Protein AF-F3GE09-F1 (afdb_monomer_lite)

pLDDT: mean 71.11, std 13.09, range [40.38, 88.94]

Sequence (92 aa):
RIAAGELPAVDGVIPVVVTFHDLNRYTARHAREYLQILVDSAGQTGVRLADKPFYDDSAQLQRAALARRVKAAGEPVSLPGAWSWIWDHNAH

Radius of gyration: 15.1 Å; chains: 1; bounding box: 36×32×36 Å

Foldseek 3Di:
DVVVVPADDDPNHRQDDDDDPDPDPVVVVCVVVVVVVVVVVCVVVVNDADPDNDDPDPVSVVVNVVSPDDPDPPDDPPDPDPVVVVVVVVPD

Structure (mmCIF, N/CA/C/O backbone):
data_AF-F3GE09-F1
#
_entry.id   AF-F3GE09-F1
#
loop_
_atom_site.group_PDB
_atom_site.id
_atom_site.type_symbol
_atom_site.label_atom_id
_atom_site.label_alt_id
_atom_site.label_comp_id
_atom_site.label_asym_id
_atom_site.label_entity_id
_atom_site.label_seq_id
_atom_site.pdbx_PDB_ins_code
_atom_site.Cartn_x
_atom_site.Cartn_y
_atom_site.Cartn_z
_atom_site.occupancy
_atom_site.B_iso_or_equiv
_atom_site.auth_seq_id
_atom_site.auth_comp_id
_atom_site.auth_asym_id
_atom_site.auth_atom_id
_atom_site.pdbx_PDB_model_num
ATOM 1 N N . ARG A 1 1 ? -12.564 2.562 -9.163 1.00 57.12 1 ARG A N 1
ATOM 2 C CA . ARG A 1 1 ? -11.482 1.572 -8.941 1.00 57.12 1 ARG A CA 1
ATOM 3 C C . ARG A 1 1 ? -11.709 0.689 -7.713 1.00 57.12 1 ARG A C 1
ATOM 5 O O . ARG A 1 1 ? -12.323 -0.345 -7.905 1.00 57.12 1 ARG A O 1
ATO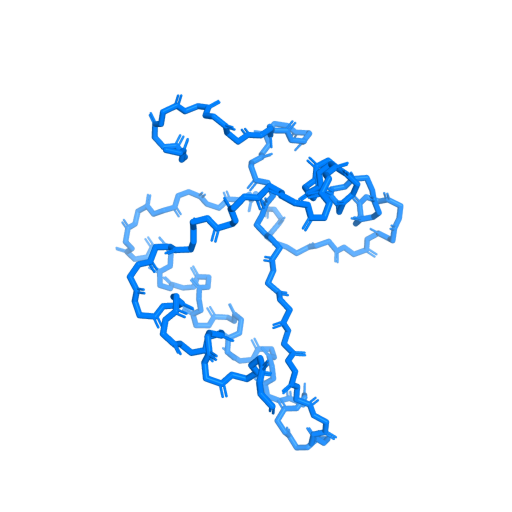M 12 N N . ILE A 1 2 ? -11.328 1.052 -6.473 1.00 55.47 2 ILE A N 1
ATOM 13 C CA . ILE A 1 2 ? -11.568 0.173 -5.292 1.00 55.47 2 ILE A CA 1
ATOM 14 C C . ILE A 1 2 ? -13.068 -0.017 -5.024 1.00 55.47 2 ILE A C 1
ATOM 16 O O . ILE A 1 2 ? -13.556 -1.138 -5.056 1.00 55.47 2 ILE A O 1
ATOM 20 N N . ALA A 1 3 ? -13.815 1.079 -4.858 1.00 56.84 3 ALA A N 1
ATOM 21 C CA . ALA A 1 3 ? -15.265 1.034 -4.630 1.00 56.84 3 ALA A CA 1
ATOM 22 C C . ALA A 1 3 ? -16.069 0.479 -5.825 1.00 56.84 3 ALA A C 1
ATOM 24 O O . ALA A 1 3 ? -17.226 0.115 -5.670 1.00 56.84 3 ALA A O 1
ATOM 25 N N . ALA A 1 4 ? -15.446 0.403 -7.005 1.00 64.94 4 ALA A N 1
ATOM 26 C CA . ALA A 1 4 ? -16.038 -0.163 -8.215 1.00 64.94 4 ALA A CA 1
ATOM 27 C C . ALA A 1 4 ? -15.692 -1.656 -8.409 1.00 64.94 4 ALA A C 1
ATOM 29 O O . ALA A 1 4 ? -16.107 -2.247 -9.396 1.00 64.94 4 ALA A O 1
ATOM 30 N N . GLY A 1 5 ? -14.906 -2.264 -7.505 1.00 61.09 5 GLY A N 1
ATOM 31 C CA . GLY A 1 5 ? -14.497 -3.673 -7.605 1.00 61.09 5 GLY A CA 1
ATOM 32 C C . GLY A 1 5 ? -13.500 -3.980 -8.731 1.00 61.09 5 GLY A C 1
ATOM 33 O O . GLY A 1 5 ? -13.261 -5.136 -9.050 1.00 61.09 5 GLY A O 1
ATOM 34 N N . GLU A 1 6 ? -12.896 -2.958 -9.337 1.00 69.06 6 GLU A N 1
ATOM 35 C CA . GLU A 1 6 ? -12.061 -3.083 -10.543 1.00 69.06 6 GLU A CA 1
ATOM 36 C C . GLU A 1 6 ? -10.609 -3.495 -10.245 1.00 69.06 6 GLU A C 1
ATOM 38 O O . GLU A 1 6 ? -9.794 -3.607 -11.161 1.00 69.06 6 GLU A O 1
ATOM 43 N N . LEU A 1 7 ? -10.242 -3.647 -8.967 1.00 71.62 7 LEU A N 1
ATOM 44 C CA . LEU A 1 7 ? -8.898 -4.057 -8.561 1.00 71.62 7 LEU A CA 1
ATOM 45 C C . LEU A 1 7 ? -8.915 -5.520 -8.109 1.00 71.62 7 LEU A C 1
ATOM 47 O O . LEU A 1 7 ? -9.774 -5.883 -7.305 1.00 71.62 7 LEU A O 1
ATOM 51 N N . PRO A 1 8 ? -7.971 -6.352 -8.586 1.00 71.88 8 PRO A N 1
ATOM 52 C CA . PRO A 1 8 ? -7.949 -7.766 -8.246 1.00 71.88 8 PRO A CA 1
ATOM 53 C C . PRO A 1 8 ? -7.694 -7.946 -6.749 1.00 71.88 8 PRO A C 1
ATOM 55 O O . PRO A 1 8 ? -6.751 -7.371 -6.201 1.00 71.88 8 PRO A O 1
ATOM 58 N N . ALA A 1 9 ? -8.529 -8.762 -6.106 1.00 79.25 9 ALA A N 1
ATOM 59 C CA . ALA A 1 9 ? -8.268 -9.254 -4.764 1.00 79.25 9 ALA A CA 1
ATOM 60 C C . ALA A 1 9 ? -7.307 -10.450 -4.829 1.00 79.25 9 ALA A C 1
ATOM 62 O O . ALA A 1 9 ? -7.423 -11.307 -5.705 1.00 79.25 9 ALA A O 1
ATOM 63 N N . VAL A 1 10 ? -6.369 -10.510 -3.891 1.00 74.75 10 VAL A N 1
ATOM 64 C CA . VAL A 1 10 ? -5.457 -11.635 -3.671 1.00 74.75 10 VAL A CA 1
ATOM 65 C C . VAL A 1 10 ? -5.685 -12.092 -2.241 1.00 74.75 10 VAL A C 1
ATOM 67 O O . VAL A 1 10 ? -5.644 -11.267 -1.334 1.00 74.75 10 VAL A O 1
ATOM 70 N N . ASP A 1 11 ? -5.987 -13.374 -2.044 1.00 78.38 11 ASP A N 1
ATOM 71 C CA . ASP A 1 11 ? -6.257 -13.954 -0.721 1.00 78.38 11 ASP A CA 1
ATOM 72 C C . ASP A 1 11 ? -7.331 -13.175 0.082 1.00 78.38 11 ASP A C 1
ATOM 74 O O . ASP A 1 11 ? -7.242 -13.008 1.294 1.00 78.38 11 ASP A O 1
ATOM 78 N N . GLY A 1 12 ? -8.361 -12.664 -0.609 1.00 78.56 12 GLY A N 1
ATOM 79 C CA . GLY A 1 12 ? -9.492 -11.949 0.002 1.00 78.56 12 GLY A CA 1
ATOM 80 C C . GLY A 1 12 ? -9.262 -10.460 0.290 1.00 78.56 12 GLY A C 1
ATOM 81 O O . GLY A 1 12 ? -10.187 -9.786 0.740 1.00 78.56 12 GLY A O 1
ATOM 82 N N . VAL A 1 13 ? -8.077 -9.917 -0.009 1.00 78.75 13 VAL A N 1
ATOM 83 C CA . VAL A 1 13 ? -7.736 -8.502 0.216 1.00 78.75 13 VAL A CA 1
ATOM 84 C C . VAL A 1 13 ? -7.300 -7.821 -1.077 1.00 78.75 13 VAL A C 1
ATOM 86 O O . VAL A 1 13 ? -6.783 -8.466 -1.983 1.00 78.75 13 VAL A O 1
ATOM 89 N N . ILE A 1 14 ? -7.500 -6.506 -1.194 1.00 81.88 14 ILE A N 1
ATOM 90 C CA . ILE A 1 14 ? -7.008 -5.731 -2.343 1.00 81.88 14 ILE A CA 1
ATOM 91 C C . ILE A 1 14 ? -5.582 -5.262 -2.017 1.00 81.88 14 ILE A C 1
ATO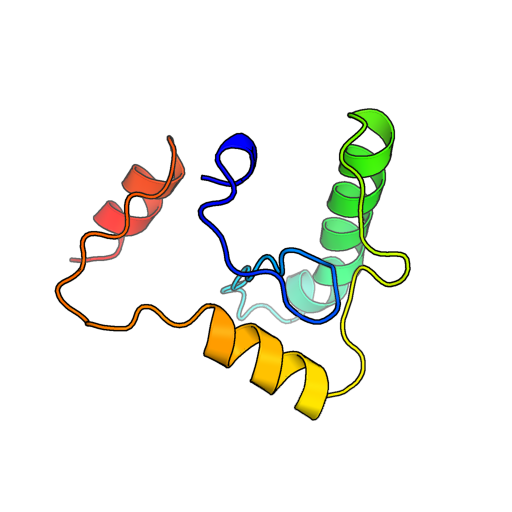M 93 O O . ILE A 1 14 ? -5.427 -4.325 -1.230 1.00 81.88 14 ILE A O 1
ATOM 97 N N . PRO A 1 15 ? -4.526 -5.856 -2.605 1.00 73.06 15 PRO A N 1
ATOM 98 C CA . PRO A 1 15 ? -3.154 -5.482 -2.278 1.00 73.06 15 PRO A CA 1
ATOM 99 C C . PRO A 1 15 ? -2.859 -4.081 -2.807 1.00 73.06 15 PRO A C 1
ATOM 101 O O . PRO A 1 15 ? -3.141 -3.810 -3.970 1.00 73.06 15 PRO A O 1
ATOM 104 N N . VAL A 1 16 ? -2.286 -3.184 -2.007 1.00 74.06 16 VAL A N 1
ATOM 105 C CA . VAL A 1 16 ? -1.798 -1.875 -2.474 1.00 74.06 16 VAL A CA 1
ATOM 106 C C . VAL A 1 16 ? -0.278 -1.937 -2.545 1.00 74.06 16 VAL A C 1
ATOM 108 O O . VAL A 1 16 ? 0.375 -2.245 -1.554 1.00 74.06 16 VAL A O 1
ATOM 111 N N . VAL A 1 17 ? 0.283 -1.666 -3.724 1.00 69.50 17 VAL A N 1
ATOM 112 C CA . VAL A 1 17 ? 1.736 -1.618 -3.922 1.00 69.50 17 VAL A CA 1
ATO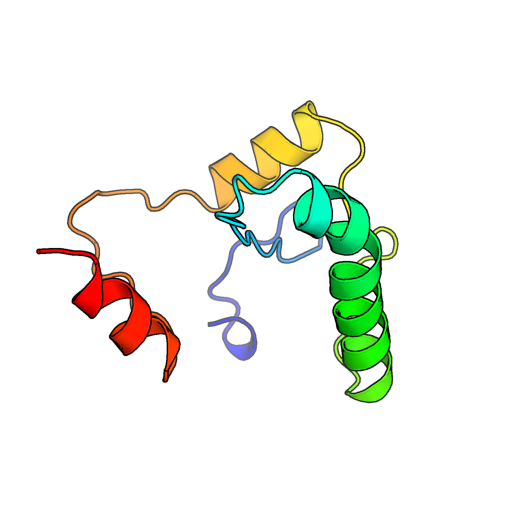M 113 C C . VAL A 1 17 ? 2.162 -0.159 -3.905 1.00 69.50 17 VAL A C 1
ATOM 115 O O . VAL A 1 17 ? 1.690 0.631 -4.720 1.00 69.50 17 VAL A O 1
ATOM 118 N N . VAL A 1 18 ? 3.047 0.184 -2.973 1.00 68.31 18 VAL A N 1
ATOM 119 C CA . VAL A 1 18 ? 3.680 1.501 -2.880 1.00 68.31 18 VAL A CA 1
ATOM 120 C C . VAL A 1 1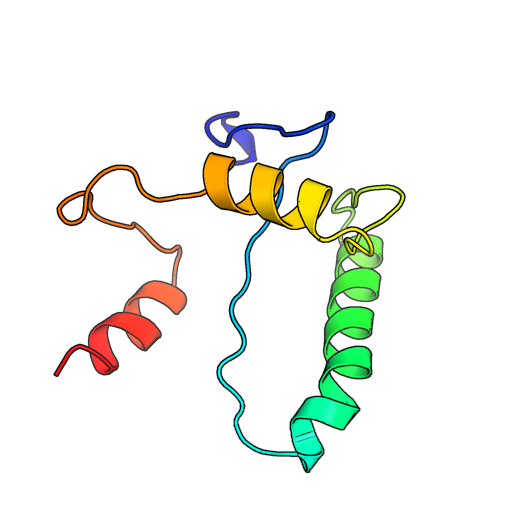8 ? 5.182 1.289 -2.988 1.00 68.31 18 VAL A C 1
ATOM 122 O O . VAL A 1 18 ? 5.749 0.477 -2.258 1.00 68.31 18 VAL A O 1
ATOM 125 N N . THR A 1 19 ? 5.827 1.996 -3.909 1.00 64.25 19 THR A N 1
ATOM 126 C CA . THR A 1 19 ? 7.284 1.974 -4.052 1.00 64.25 19 THR A CA 1
ATOM 127 C C . THR A 1 19 ? 7.855 3.215 -3.384 1.00 64.25 19 THR A C 1
ATOM 129 O O . THR A 1 19 ? 7.506 4.334 -3.750 1.00 64.25 19 THR A O 1
ATOM 132 N N . PHE A 1 20 ? 8.729 3.014 -2.399 1.00 65.38 20 PHE A N 1
ATOM 133 C CA . PHE A 1 20 ? 9.468 4.098 -1.760 1.00 65.38 20 PHE A CA 1
ATOM 134 C C . PHE A 1 20 ? 10.838 4.209 -2.417 1.00 65.38 20 PHE A C 1
ATOM 136 O O . PHE A 1 20 ? 11.651 3.288 -2.342 1.00 65.38 20 PHE A O 1
ATOM 143 N N . HIS A 1 21 ? 11.088 5.339 -3.064 1.00 61.66 21 HIS A N 1
ATOM 144 C CA . HIS A 1 21 ? 12.399 5.670 -3.600 1.00 61.66 21 HIS A CA 1
ATOM 145 C C . HIS A 1 21 ? 13.130 6.543 -2.581 1.00 61.66 21 HIS A C 1
ATOM 147 O O . HIS A 1 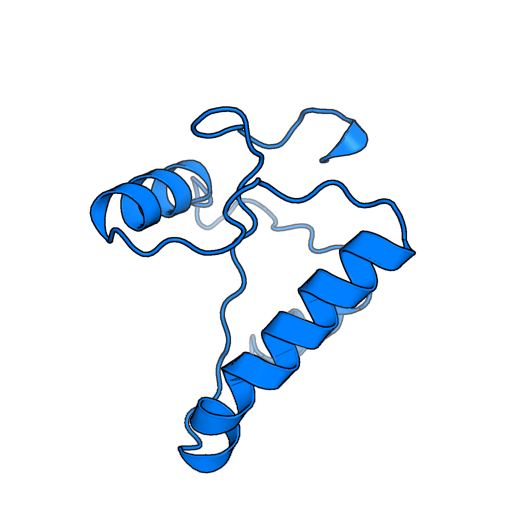21 ? 13.167 7.760 -2.719 1.00 61.66 21 HIS A O 1
ATOM 153 N N . ASP A 1 22 ? 13.678 5.925 -1.534 1.00 65.38 22 ASP A N 1
ATOM 154 C CA . ASP A 1 22 ? 14.583 6.618 -0.618 1.00 65.38 22 ASP A CA 1
ATOM 155 C C . ASP A 1 22 ? 15.892 5.839 -0.473 1.00 65.38 22 ASP A C 1
ATOM 157 O O . ASP A 1 22 ? 15.935 4.731 0.064 1.00 65.38 22 ASP A O 1
ATOM 161 N N . LEU A 1 23 ? 16.967 6.419 -1.007 1.00 60.31 23 LEU A N 1
ATOM 162 C CA . LEU A 1 23 ? 18.320 5.865 -0.952 1.00 60.31 23 LEU A CA 1
ATOM 163 C C . LEU A 1 23 ? 19.061 6.275 0.332 1.00 60.31 23 LEU A C 1
ATOM 165 O O . LEU A 1 23 ? 20.177 5.815 0.583 1.00 60.31 23 LEU A O 1
ATOM 169 N N . ASN A 1 24 ? 18.466 7.137 1.160 1.00 67.44 24 ASN A N 1
ATOM 170 C CA . ASN A 1 24 ? 19.060 7.604 2.397 1.00 67.44 24 ASN A CA 1
ATOM 171 C C . ASN A 1 24 ? 18.827 6.595 3.532 1.00 67.44 24 ASN A C 1
ATOM 173 O O . ASN A 1 24 ? 17.708 6.341 3.981 1.00 67.44 24 ASN A O 1
ATOM 177 N N . ARG A 1 25 ? 19.930 6.063 4.071 1.00 69.31 25 ARG A N 1
ATOM 178 C CA . ARG A 1 25 ? 19.930 5.132 5.212 1.00 69.31 25 ARG A CA 1
ATOM 179 C C . ARG A 1 25 ? 19.207 5.691 6.444 1.00 69.31 25 ARG A C 1
ATOM 181 O O . ARG A 1 25 ? 18.668 4.906 7.223 1.00 69.31 25 ARG A O 1
ATOM 188 N N . TYR A 1 26 ? 19.229 7.009 6.651 1.00 70.62 26 TYR A N 1
ATOM 189 C CA . TYR A 1 26 ? 18.522 7.646 7.760 1.00 70.62 26 TYR A CA 1
ATOM 190 C C . TYR A 1 26 ? 17.012 7.450 7.609 1.00 70.62 26 TYR A C 1
ATOM 192 O O . TYR A 1 26 ? 16.392 6.823 8.464 1.00 70.62 26 TYR A O 1
ATOM 200 N N . THR A 1 27 ? 16.431 7.865 6.484 1.00 63.03 27 THR A N 1
ATOM 201 C CA . THR A 1 27 ? 14.987 7.747 6.257 1.00 63.03 27 THR A CA 1
ATOM 202 C C . THR A 1 27 ? 14.521 6.301 6.141 1.00 63.03 27 THR A C 1
ATOM 204 O O . THR A 1 27 ? 13.453 5.969 6.645 1.00 63.03 27 THR A O 1
ATOM 207 N N . ALA A 1 28 ? 15.333 5.406 5.567 1.00 73.56 28 ALA A N 1
ATOM 208 C CA . ALA A 1 28 ? 15.019 3.977 5.528 1.00 73.56 28 ALA A CA 1
ATOM 209 C C . ALA A 1 28 ? 14.801 3.391 6.938 1.00 73.56 28 ALA A C 1
ATOM 211 O O . ALA A 1 28 ? 13.953 2.520 7.126 1.00 73.56 28 ALA A O 1
ATOM 212 N N . ARG A 1 29 ? 15.518 3.902 7.951 1.00 75.31 29 ARG A N 1
ATOM 213 C CA . ARG A 1 29 ? 15.317 3.510 9.354 1.00 75.31 29 ARG A CA 1
ATOM 214 C C . ARG A 1 29 ? 13.998 4.047 9.928 1.00 75.31 29 ARG A C 1
ATOM 216 O O . ARG A 1 29 ? 13.391 3.369 10.751 1.00 75.31 29 ARG A O 1
ATOM 223 N N . HIS A 1 30 ? 13.534 5.199 9.448 1.00 81.50 30 HIS A N 1
ATOM 224 C CA . HIS A 1 30 ? 12.258 5.815 9.831 1.00 81.50 30 HIS A CA 1
ATOM 225 C C . HIS A 1 30 ? 11.061 5.339 8.992 1.00 81.50 30 HIS A C 1
ATOM 227 O O . HIS A 1 30 ? 9.920 5.636 9.334 1.00 81.50 30 HIS A O 1
ATOM 233 N N . ALA A 1 31 ? 11.272 4.554 7.928 1.00 80.88 31 ALA A N 1
ATOM 234 C CA . ALA A 1 31 ? 10.192 4.036 7.081 1.00 80.88 31 ALA A CA 1
ATOM 235 C C . ALA A 1 31 ? 9.121 3.284 7.890 1.00 80.88 31 ALA A C 1
ATOM 237 O O . ALA A 1 31 ? 7.934 3.366 7.587 1.00 80.88 31 ALA A O 1
ATOM 238 N N . ARG A 1 32 ? 9.528 2.605 8.969 1.00 82.62 32 ARG A N 1
ATOM 239 C CA . ARG A 1 32 ? 8.603 1.942 9.893 1.00 82.62 32 ARG A CA 1
ATOM 240 C C . ARG A 1 32 ? 7.624 2.920 10.548 1.00 82.62 32 ARG A C 1
ATOM 242 O O . ARG A 1 32 ? 6.444 2.608 10.638 1.00 82.62 32 ARG A O 1
ATOM 249 N N . GLU A 1 33 ? 8.103 4.075 10.998 1.00 82.44 33 GLU A N 1
ATOM 250 C CA . GLU A 1 33 ? 7.278 5.095 11.658 1.00 82.44 33 GLU A CA 1
ATOM 251 C C . GLU A 1 33 ? 6.269 5.685 10.669 1.00 82.44 33 GLU A C 1
ATOM 253 O O . GLU A 1 33 ? 5.083 5.770 10.972 1.00 82.44 33 GLU A O 1
ATOM 258 N N . TYR A 1 34 ? 6.711 5.982 9.443 1.00 81.56 34 TYR A N 1
ATOM 259 C CA . TYR A 1 34 ? 5.824 6.434 8.369 1.00 81.56 34 TYR A CA 1
ATOM 260 C C . TYR A 1 34 ? 4.730 5.415 8.040 1.00 81.56 34 TYR A C 1
ATOM 262 O O . TYR A 1 34 ? 3.558 5.773 7.941 1.00 81.56 34 TYR A O 1
ATOM 270 N N . LEU A 1 35 ? 5.092 4.140 7.889 1.00 85.62 35 LEU A N 1
ATOM 271 C CA . LEU A 1 35 ? 4.123 3.079 7.619 1.00 85.62 35 LEU A CA 1
ATOM 272 C C . LEU A 1 35 ? 3.131 2.902 8.776 1.00 85.62 35 LEU A C 1
ATOM 274 O O . LEU A 1 35 ? 1.950 2.668 8.525 1.00 85.62 35 LEU A O 1
ATOM 278 N N . GLN A 1 36 ? 3.579 3.066 10.024 1.00 86.88 36 GLN A N 1
ATOM 279 C CA . GLN A 1 36 ? 2.700 3.022 11.191 1.00 86.88 36 GLN A CA 1
ATOM 280 C C . GLN A 1 36 ? 1.680 4.165 11.173 1.00 86.88 36 GLN A C 1
ATOM 282 O O . GLN A 1 36 ? 0.494 3.913 11.359 1.00 86.88 36 GLN A O 1
ATOM 287 N N . ILE A 1 37 ? 2.102 5.391 10.845 1.00 85.19 37 ILE A N 1
ATOM 288 C CA . ILE A 1 37 ? 1.191 6.541 10.706 1.00 85.19 37 ILE A CA 1
ATOM 289 C C . ILE A 1 37 ? 0.094 6.252 9.673 1.00 85.19 37 ILE A C 1
ATOM 291 O O . ILE A 1 37 ? -1.066 6.605 9.892 1.00 85.19 37 ILE A O 1
ATOM 295 N N . LEU A 1 38 ? 0.428 5.596 8.557 1.00 84.56 38 LEU A N 1
ATOM 296 C CA . LEU A 1 38 ? -0.558 5.226 7.537 1.00 84.56 38 LEU A CA 1
ATOM 297 C C . LEU A 1 38 ? -1.563 4.188 8.053 1.00 84.56 38 LEU A C 1
ATOM 299 O O . LEU A 1 38 ? -2.758 4.316 7.786 1.00 84.56 38 LEU A O 1
ATOM 303 N N . VAL A 1 39 ? -1.097 3.189 8.807 1.00 88.94 39 VAL A N 1
ATOM 304 C CA . VAL A 1 39 ? -1.959 2.178 9.441 1.00 88.94 39 VAL A CA 1
ATOM 305 C C . VAL A 1 39 ? -2.898 2.824 10.460 1.00 88.94 39 VAL A C 1
ATOM 307 O O . VAL A 1 39 ? -4.105 2.584 10.428 1.00 88.94 39 VAL A O 1
ATOM 310 N N . ASP A 1 40 ? -2.366 3.700 11.309 1.00 87.06 40 ASP A N 1
ATOM 311 C CA . ASP A 1 40 ? -3.141 4.399 12.334 1.00 87.06 40 ASP A CA 1
ATOM 312 C C . ASP A 1 40 ? -4.187 5.325 11.695 1.00 87.06 40 ASP A C 1
ATOM 314 O O . ASP A 1 40 ? -5.353 5.336 12.096 1.00 87.06 40 ASP A O 1
ATOM 318 N N . SER A 1 41 ? -3.800 6.049 10.640 1.00 84.44 41 SER A N 1
ATOM 319 C CA . SER A 1 41 ? -4.700 6.922 9.877 1.00 84.44 41 SER A CA 1
ATOM 320 C C . SER A 1 41 ? -5.815 6.134 9.186 1.00 84.44 41 SER A C 1
ATOM 322 O O . SER A 1 41 ? -6.962 6.584 9.153 1.00 84.44 41 SER A O 1
ATOM 324 N N . ALA A 1 42 ? -5.521 4.942 8.657 1.00 85.75 42 ALA A N 1
ATOM 325 C CA . ALA A 1 42 ? -6.534 4.059 8.081 1.00 85.75 42 ALA A CA 1
ATOM 326 C C . ALA A 1 42 ? -7.564 3.622 9.137 1.00 85.75 42 ALA A C 1
ATOM 328 O O . ALA A 1 42 ? -8.768 3.693 8.883 1.00 85.75 42 ALA A O 1
ATOM 329 N N . GLY A 1 43 ? -7.105 3.273 10.344 1.00 83.94 43 GLY A N 1
ATOM 330 C CA . GLY A 1 43 ? -7.979 2.964 11.477 1.00 83.94 43 GLY A CA 1
ATOM 331 C C . GLY A 1 43 ? -8.892 4.132 11.861 1.00 83.94 43 GLY A C 1
ATOM 332 O O . GLY A 1 43 ? -10.096 3.946 12.030 1.00 83.94 43 GLY A O 1
ATOM 333 N N . GLN A 1 44 ? -8.348 5.351 11.921 1.00 86.81 44 GLN A N 1
ATOM 334 C CA . GLN A 1 44 ? -9.112 6.564 12.251 1.00 86.81 44 GLN A CA 1
ATOM 335 C C . GLN A 1 44 ? -10.136 6.953 11.175 1.00 86.81 44 GLN A C 1
ATOM 337 O O . GLN A 1 44 ? -11.171 7.536 11.486 1.00 86.81 44 GLN A O 1
ATOM 342 N N . THR A 1 45 ? -9.861 6.632 9.911 1.00 84.88 45 THR A N 1
ATOM 343 C CA . THR A 1 45 ? -10.716 6.990 8.765 1.00 84.88 45 THR A CA 1
ATOM 344 C C . THR A 1 45 ? -11.691 5.881 8.359 1.00 84.88 45 THR A C 1
ATOM 346 O O . THR A 1 45 ? -12.457 6.050 7.411 1.00 84.88 45 THR A O 1
ATOM 349 N N . GLY A 1 46 ? -11.696 4.749 9.072 1.00 80.31 46 GLY A N 1
ATOM 350 C CA . GLY A 1 46 ? -12.580 3.613 8.796 1.00 80.31 46 GLY A CA 1
ATOM 351 C C . GLY A 1 46 ? -12.175 2.783 7.573 1.00 80.31 46 GLY A C 1
ATOM 352 O O . GLY A 1 46 ? -12.955 1.946 7.109 1.00 80.31 46 GLY A O 1
ATOM 353 N N . VAL A 1 47 ? -10.963 2.981 7.048 1.00 82.31 47 VAL A N 1
ATOM 354 C CA . VAL A 1 47 ? -10.406 2.146 5.982 1.00 82.31 47 VAL A CA 1
ATOM 355 C C . VAL A 1 47 ? -10.041 0.791 6.582 1.00 82.31 47 VAL A C 1
ATOM 357 O O . VAL A 1 47 ? -9.135 0.680 7.406 1.00 82.31 47 VAL A O 1
ATOM 360 N N . ARG A 1 48 ? -10.749 -0.264 6.164 1.00 83.81 48 ARG A N 1
ATOM 361 C CA . ARG A 1 48 ? -10.450 -1.629 6.609 1.00 83.81 48 ARG A CA 1
ATOM 362 C C . ARG A 1 48 ? -9.122 -2.092 6.021 1.00 83.81 48 ARG A C 1
ATOM 364 O O . ARG A 1 48 ? -8.977 -2.184 4.803 1.00 83.81 48 ARG A O 1
ATOM 371 N N . LEU A 1 49 ? -8.180 -2.402 6.903 1.00 85.88 49 LEU A N 1
ATOM 372 C CA . LEU A 1 49 ? -6.927 -3.054 6.554 1.00 85.88 49 LEU A CA 1
ATOM 373 C C . LEU A 1 49 ? -7.082 -4.574 6.628 1.00 85.88 49 LEU A C 1
ATOM 375 O O . LEU A 1 49 ? -8.001 -5.088 7.262 1.00 85.88 49 LEU A O 1
ATOM 379 N N . ALA A 1 50 ? -6.162 -5.282 5.980 1.00 85.06 50 ALA A N 1
ATOM 380 C CA . ALA A 1 50 ? -5.978 -6.704 6.229 1.00 85.06 50 ALA A CA 1
ATOM 381 C C . ALA A 1 50 ? -5.532 -6.928 7.684 1.00 85.06 50 ALA A C 1
ATOM 383 O O . ALA A 1 50 ? -4.798 -6.099 8.224 1.00 85.06 50 ALA A O 1
ATOM 384 N N . ASP A 1 51 ? -5.878 -8.081 8.267 1.00 83.31 51 ASP A N 1
ATOM 385 C CA . ASP A 1 51 ? -5.416 -8.481 9.611 1.00 83.31 51 ASP A CA 1
ATOM 386 C C . ASP A 1 51 ? -3.885 -8.421 9.733 1.00 83.31 51 ASP A C 1
ATOM 388 O O . ASP A 1 51 ? -3.331 -8.128 10.792 1.00 83.31 51 ASP A O 1
ATOM 392 N N . LYS A 1 52 ? -3.197 -8.652 8.610 1.00 84.19 52 LYS A N 1
ATOM 393 C CA . LYS A 1 52 ? -1.763 -8.459 8.454 1.00 84.19 52 LYS A CA 1
ATOM 394 C C . LYS A 1 52 ? -1.485 -7.458 7.324 1.00 84.19 52 LYS A C 1
ATOM 396 O O . LYS A 1 52 ? -1.462 -7.850 6.158 1.00 84.19 52 LYS A O 1
ATOM 401 N N . PRO A 1 53 ? -1.262 -6.170 7.637 1.00 81.56 53 PRO A N 1
ATOM 402 C CA . PRO A 1 53 ? -1.121 -5.125 6.621 1.00 81.56 53 PRO A CA 1
ATOM 403 C C . PRO A 1 53 ? 0.210 -5.174 5.852 1.00 81.56 53 PRO A C 1
ATOM 405 O O . PRO A 1 53 ? 0.340 -4.511 4.825 1.00 81.56 53 PRO A O 1
ATOM 408 N N . PHE A 1 54 ? 1.183 -5.971 6.310 1.00 85.25 54 PHE A N 1
ATOM 409 C CA . PHE A 1 54 ? 2.487 -6.134 5.665 1.00 85.25 54 PHE A CA 1
ATOM 410 C C . PHE A 1 54 ? 2.819 -7.610 5.436 1.00 85.25 54 PHE A C 1
ATOM 412 O O . PHE A 1 54 ? 2.661 -8.440 6.332 1.00 85.25 54 PHE A O 1
ATOM 419 N N . TYR A 1 55 ? 3.332 -7.927 4.247 1.00 84.50 55 TYR A N 1
ATOM 420 C CA . TYR A 1 55 ? 3.853 -9.256 3.940 1.00 84.50 55 TYR A CA 1
ATOM 421 C C . TYR A 1 55 ? 5.185 -9.494 4.659 1.00 84.50 55 TYR A C 1
ATOM 423 O O . TYR A 1 55 ? 6.070 -8.641 4.639 1.00 84.50 55 TYR A O 1
ATOM 431 N N . ASP A 1 56 ? 5.343 -10.678 5.239 1.00 84.44 56 ASP A N 1
ATOM 432 C CA . ASP A 1 56 ? 6.604 -11.203 5.780 1.00 84.44 56 ASP A CA 1
ATOM 433 C C . ASP A 1 56 ? 7.148 -12.393 4.971 1.00 84.44 56 ASP A C 1
ATOM 435 O O . ASP A 1 56 ? 8.267 -12.845 5.201 1.00 84.44 56 ASP A O 1
ATOM 439 N N . ASP A 1 57 ? 6.369 -12.870 4.001 1.00 86.81 57 ASP A N 1
ATOM 440 C CA . ASP A 1 57 ? 6.689 -13.969 3.098 1.00 86.81 57 ASP A CA 1
ATOM 441 C C . ASP A 1 57 ? 6.893 -13.428 1.674 1.00 86.81 57 ASP A C 1
ATOM 443 O O . ASP A 1 57 ? 6.011 -12.798 1.076 1.00 86.81 57 ASP A O 1
ATOM 447 N N . SER A 1 58 ? 8.072 -13.695 1.113 1.00 85.94 58 SER A N 1
ATOM 448 C CA . SER A 1 58 ? 8.458 -13.247 -0.225 1.00 85.94 58 SER A CA 1
ATOM 449 C C . SER A 1 58 ? 7.616 -13.875 -1.340 1.00 85.94 58 SER A C 1
ATOM 451 O O . SER A 1 58 ? 7.359 -13.214 -2.348 1.00 85.94 58 SER A O 1
ATOM 453 N N . ALA A 1 59 ? 7.129 -15.106 -1.173 1.00 86.06 59 ALA A N 1
ATOM 454 C CA . ALA A 1 59 ? 6.257 -15.765 -2.138 1.00 86.06 59 ALA A CA 1
ATOM 455 C C . ALA A 1 59 ? 4.860 -15.128 -2.152 1.00 86.06 59 ALA A C 1
ATOM 457 O O . ALA A 1 59 ? 4.281 -14.940 -3.225 1.00 86.06 59 ALA A O 1
ATOM 458 N N . GLN A 1 60 ? 4.327 -14.758 -0.982 1.00 82.25 60 GLN A N 1
ATOM 459 C CA . GLN A 1 60 ? 3.071 -14.000 -0.879 1.00 82.25 60 GLN A CA 1
ATOM 460 C C . GLN A 1 60 ? 3.210 -12.620 -1.528 1.00 82.25 60 GLN A C 1
ATOM 462 O O . GLN A 1 60 ? 2.388 -12.242 -2.368 1.00 82.25 60 GLN A O 1
ATOM 467 N N . LEU A 1 61 ? 4.308 -11.920 -1.225 1.00 84.12 61 LEU A N 1
ATOM 468 C CA . LEU A 1 61 ? 4.637 -10.635 -1.835 1.00 84.12 61 LEU A CA 1
ATOM 469 C C . LEU A 1 61 ? 4.723 -10.737 -3.366 1.00 84.12 61 LEU A C 1
ATOM 471 O O . LEU A 1 61 ? 4.146 -9.913 -4.076 1.00 84.12 61 LEU A O 1
ATOM 475 N N . GLN A 1 62 ? 5.401 -11.760 -3.892 1.00 81.88 62 GLN A N 1
ATOM 476 C CA . GLN A 1 62 ? 5.546 -11.959 -5.333 1.00 81.88 62 GLN A CA 1
ATOM 477 C C . GLN A 1 62 ? 4.196 -12.194 -6.020 1.00 81.88 62 GLN A C 1
ATOM 479 O O . GLN A 1 62 ? 3.944 -11.607 -7.074 1.00 81.88 62 GLN A O 1
ATOM 484 N N . ARG A 1 63 ? 3.308 -13.012 -5.438 1.00 80.81 63 ARG A N 1
ATOM 485 C CA . ARG A 1 63 ? 1.959 -13.237 -5.990 1.00 80.81 63 ARG A CA 1
ATOM 486 C C . ARG A 1 63 ? 1.146 -11.946 -6.035 1.00 80.81 63 ARG A C 1
ATOM 488 O O . ARG A 1 63 ? 0.569 -11.630 -7.075 1.00 80.81 63 ARG A O 1
ATOM 495 N N . ALA A 1 64 ? 1.155 -11.177 -4.946 1.00 82.25 64 ALA A N 1
ATOM 496 C CA . ALA A 1 64 ? 0.468 -9.891 -4.874 1.00 82.25 64 ALA A CA 1
ATOM 497 C C . ALA A 1 64 ? 1.018 -8.885 -5.901 1.00 82.25 64 ALA A C 1
ATOM 499 O O . ALA A 1 64 ? 0.250 -8.227 -6.605 1.00 82.25 64 ALA A O 1
ATOM 500 N N . ALA A 1 65 ? 2.345 -8.815 -6.046 1.00 80.25 65 ALA A N 1
ATOM 501 C CA . ALA A 1 65 ? 2.999 -7.956 -7.027 1.00 80.25 65 ALA A CA 1
ATOM 502 C C . ALA A 1 65 ? 2.646 -8.350 -8.470 1.00 80.25 65 ALA A C 1
ATOM 504 O O . ALA A 1 65 ? 2.347 -7.482 -9.287 1.00 80.25 65 ALA A O 1
ATOM 505 N N . LEU A 1 66 ? 2.630 -9.649 -8.790 1.00 80.06 66 LEU A N 1
ATOM 506 C CA . LEU A 1 66 ? 2.247 -10.153 -10.114 1.00 80.06 66 LEU A CA 1
ATOM 507 C C . LEU A 1 66 ? 0.785 -9.846 -10.451 1.00 80.06 66 LEU A C 1
ATOM 509 O O . LEU A 1 66 ? 0.503 -9.420 -11.568 1.00 80.06 66 LEU A O 1
ATOM 513 N N . ALA A 1 67 ? -0.126 -9.997 -9.487 1.00 77.94 67 ALA A N 1
ATOM 514 C CA . ALA A 1 67 ? -1.538 -9.660 -9.665 1.00 77.94 67 ALA A CA 1
ATOM 515 C C . ALA A 1 67 ? -1.768 -8.158 -9.912 1.00 77.94 67 ALA A C 1
ATOM 517 O O . ALA A 1 67 ? -2.758 -7.775 -10.533 1.00 77.94 67 ALA A O 1
ATOM 518 N N . ARG A 1 68 ? -0.849 -7.306 -9.441 1.00 69.62 68 ARG A N 1
ATOM 519 C CA . ARG A 1 68 ? -0.886 -5.848 -9.610 1.00 69.62 68 ARG A CA 1
ATOM 520 C C . ARG A 1 68 ? -0.030 -5.313 -10.756 1.00 69.62 68 ARG A C 1
ATOM 522 O O . ARG A 1 68 ? -0.059 -4.104 -10.981 1.00 69.62 68 ARG A O 1
ATOM 529 N N . ARG A 1 69 ? 0.707 -6.157 -11.488 1.00 66.81 69 ARG A N 1
ATOM 530 C CA . ARG A 1 69 ? 1.487 -5.699 -12.647 1.00 66.81 69 ARG A CA 1
ATOM 531 C C . ARG A 1 69 ? 0.568 -5.094 -13.703 1.00 66.81 69 ARG A C 1
ATOM 533 O O . ARG A 1 69 ? -0.427 -5.700 -14.098 1.00 66.81 69 ARG A O 1
ATOM 540 N N . VAL A 1 70 ? 0.962 -3.923 -14.197 1.00 57.84 70 VAL A N 1
ATOM 541 C CA . VAL A 1 70 ? 0.424 -3.356 -15.435 1.00 57.84 70 VAL A CA 1
ATOM 542 C C . VAL A 1 70 ? 0.775 -4.327 -16.563 1.00 57.84 70 VAL A C 1
ATOM 544 O O . VAL A 1 70 ? 1.938 -4.703 -16.719 1.00 57.84 70 VAL A O 1
ATOM 547 N N . LYS A 1 71 ? -0.236 -4.806 -17.295 1.00 59.44 71 LYS A N 1
ATOM 548 C CA . LYS A 1 71 ? -0.070 -5.898 -18.266 1.00 59.44 71 LYS A CA 1
ATOM 549 C C . LYS A 1 71 ? 0.572 -5.437 -19.579 1.00 59.44 71 LYS A C 1
ATOM 551 O O . LYS A 1 71 ? 1.091 -6.278 -20.307 1.00 59.44 71 LYS A O 1
ATOM 556 N N . ALA A 1 72 ? 0.583 -4.133 -19.864 1.00 49.59 72 ALA A N 1
ATOM 557 C CA . ALA A 1 72 ? 1.200 -3.565 -21.059 1.00 49.59 72 ALA A CA 1
ATOM 558 C C . ALA A 1 72 ? 1.801 -2.173 -20.790 1.00 49.59 72 ALA A C 1
ATOM 560 O O . ALA A 1 72 ? 1.160 -1.319 -20.189 1.00 49.59 72 ALA A O 1
ATOM 561 N N . ALA A 1 73 ? 3.012 -1.920 -21.294 1.00 47.16 73 ALA A N 1
ATOM 562 C CA . ALA A 1 73 ? 3.726 -0.645 -21.136 1.00 47.16 73 ALA A CA 1
ATOM 563 C C . ALA A 1 73 ? 3.031 0.572 -21.793 1.00 47.16 73 ALA A C 1
ATOM 565 O O . ALA A 1 73 ? 3.424 1.703 -21.537 1.00 47.16 73 ALA A O 1
ATOM 566 N N . GLY A 1 74 ? 2.012 0.347 -22.633 1.00 49.44 74 GLY A N 1
ATOM 567 C CA . GLY A 1 74 ? 1.217 1.393 -23.288 1.00 49.44 74 GLY A CA 1
ATOM 568 C C . GLY A 1 74 ? -0.148 1.656 -22.645 1.00 49.44 74 GLY A C 1
ATOM 569 O O . GLY A 1 74 ? -0.957 2.380 -23.218 1.00 49.44 74 GLY A O 1
ATOM 570 N N . GLU A 1 75 ? -0.446 1.041 -21.500 1.00 51.28 75 GLU A N 1
ATOM 571 C CA . GLU A 1 75 ? -1.725 1.233 -20.819 1.00 51.28 75 GLU A CA 1
ATOM 572 C C . GLU A 1 75 ? -1.644 2.497 -19.943 1.00 51.28 75 GLU A C 1
ATOM 574 O O . GLU A 1 75 ? -0.789 2.560 -19.054 1.00 51.28 75 GLU A O 1
ATOM 579 N N . PRO A 1 76 ? -2.477 3.528 -20.181 1.00 50.50 76 PRO A N 1
ATOM 580 C CA . PRO A 1 76 ? -2.387 4.778 -19.442 1.00 50.50 76 PRO A CA 1
ATOM 581 C C . PRO A 1 76 ? -2.685 4.526 -17.963 1.00 50.50 76 PRO A C 1
ATOM 583 O O . PRO A 1 76 ? -3.812 4.216 -17.562 1.00 50.50 76 PRO A O 1
ATOM 586 N N . VAL A 1 77 ? -1.656 4.657 -17.127 1.00 54.62 77 VAL A N 1
ATOM 587 C CA . VAL A 1 77 ? -1.796 4.565 -15.677 1.00 54.62 77 VAL A CA 1
ATOM 588 C C . VAL A 1 77 ? -2.421 5.869 -15.196 1.00 54.62 77 VAL A C 1
ATOM 590 O O . VAL A 1 77 ? -1.731 6.839 -14.907 1.00 54.62 77 VAL A O 1
ATOM 593 N N . SER A 1 78 ? -3.751 5.908 -15.105 1.00 54.31 78 SER A N 1
ATOM 594 C CA . SER A 1 78 ? -4.424 7.011 -14.416 1.00 54.31 78 SER A CA 1
ATOM 595 C C . SER A 1 78 ? -4.170 6.881 -12.912 1.00 54.31 78 SER A C 1
ATOM 597 O O . SER A 1 78 ? -4.807 6.080 -12.213 1.00 54.31 78 SER A O 1
ATOM 599 N N . LEU A 1 79 ? -3.178 7.638 -12.438 1.00 56.56 79 LEU A N 1
ATOM 600 C CA . LEU A 1 79 ? -2.952 7.898 -11.023 1.00 56.56 79 LEU A CA 1
ATOM 601 C C . LEU A 1 79 ? -3.915 9.005 -10.565 1.00 56.56 79 LEU A C 1
ATOM 603 O O . LEU A 1 79 ? -4.045 10.024 -11.243 1.00 56.56 79 LEU A O 1
ATOM 607 N N . PRO A 1 80 ? -4.612 8.836 -9.432 1.00 48.09 80 PRO A N 1
ATOM 608 C CA . PRO A 1 80 ? -5.545 9.847 -8.959 1.00 48.09 80 PRO A CA 1
ATOM 609 C C . PRO A 1 80 ? -4.818 11.102 -8.445 1.00 48.09 80 PRO A C 1
ATOM 611 O O . PRO A 1 80 ? -3.931 11.015 -7.597 1.00 48.09 80 PRO A O 1
ATOM 614 N N . GLY A 1 81 ? -5.256 12.280 -8.898 1.00 60.81 81 GLY A N 1
ATOM 615 C CA . GLY A 1 81 ? -4.907 13.579 -8.307 1.00 60.81 81 GLY A CA 1
ATOM 616 C C . GLY A 1 81 ? -3.425 13.961 -8.410 1.00 60.81 81 GLY A C 1
ATOM 617 O O . GLY A 1 81 ? -2.789 13.748 -9.439 1.00 60.81 81 GLY A O 1
ATOM 618 N N . ALA A 1 82 ? -2.877 14.537 -7.332 1.00 54.41 82 ALA A N 1
ATOM 619 C CA . ALA A 1 82 ? -1.508 15.072 -7.2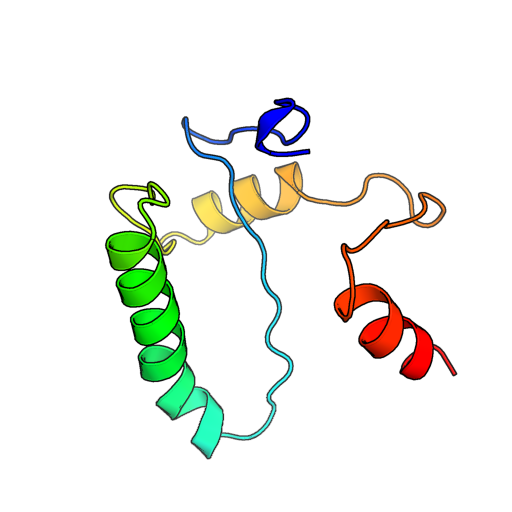64 1.00 54.41 82 ALA A CA 1
ATOM 620 C C . ALA A 1 82 ? -0.409 14.055 -7.637 1.00 54.41 82 ALA A C 1
ATOM 622 O O . ALA A 1 82 ? 0.692 14.442 -8.024 1.00 54.41 82 ALA A O 1
ATOM 623 N N . TRP A 1 83 ? -0.718 12.758 -7.578 1.00 52.38 83 TRP A N 1
ATOM 624 C CA . TRP A 1 83 ? 0.184 11.691 -7.990 1.00 52.38 83 TRP A CA 1
ATOM 625 C C . TRP A 1 83 ? 0.436 11.666 -9.504 1.00 52.38 83 TRP A C 1
ATOM 627 O O . TRP A 1 83 ? 1.529 11.306 -9.903 1.00 52.38 83 TRP A O 1
ATOM 637 N N . SER A 1 84 ? -0.490 12.104 -10.362 1.00 57.38 84 SER A N 1
ATOM 638 C CA . SER A 1 84 ? -0.191 12.261 -11.800 1.00 57.38 84 SER A CA 1
ATOM 639 C C . SER A 1 84 ? 0.918 13.295 -12.028 1.00 57.38 84 SER A C 1
ATOM 641 O O . SER A 1 84 ? 1.859 13.044 -12.772 1.00 57.38 84 SER A O 1
ATOM 643 N N . TRP A 1 85 ? 0.851 14.427 -11.323 1.00 57.06 85 TRP A N 1
ATOM 644 C CA . TRP A 1 85 ? 1.772 15.551 -11.506 1.00 57.06 85 TRP A CA 1
ATOM 645 C C . TRP A 1 85 ? 3.212 15.240 -11.065 1.00 57.06 85 TRP A C 1
ATOM 647 O O . TRP A 1 85 ? 4.161 15.620 -11.750 1.00 57.06 85 TRP A O 1
ATOM 657 N N . ILE A 1 86 ? 3.379 14.509 -9.955 1.00 57.38 86 ILE A N 1
ATOM 658 C CA . ILE A 1 86 ? 4.699 14.103 -9.432 1.00 57.38 86 ILE A CA 1
ATOM 659 C C . ILE A 1 86 ? 5.417 13.144 -10.393 1.00 57.38 86 ILE A C 1
ATOM 661 O O . ILE A 1 86 ? 6.643 13.179 -10.509 1.00 57.38 86 ILE A O 1
ATOM 665 N N . TRP A 1 87 ? 4.668 12.273 -11.068 1.00 55.03 87 TRP A N 1
ATOM 666 C CA . TRP A 1 87 ? 5.244 11.273 -11.964 1.00 55.03 87 TRP A CA 1
ATOM 667 C C . TRP A 1 87 ? 5.510 11.828 -13.370 1.00 55.03 87 TRP A C 1
ATOM 669 O O . TRP A 1 87 ? 6.563 11.519 -13.922 1.00 55.03 87 TRP A O 1
ATOM 679 N N . ASP A 1 88 ? 4.656 12.714 -13.900 1.00 56.44 88 ASP A N 1
ATOM 680 C CA . ASP A 1 88 ? 4.926 13.419 -15.169 1.00 56.44 88 ASP A CA 1
ATOM 681 C C . ASP A 1 88 ? 6.200 14.281 -15.094 1.00 56.44 88 ASP A C 1
ATOM 683 O O . ASP A 1 88 ? 6.970 14.338 -16.050 1.00 56.44 88 ASP A O 1
ATOM 687 N N . HIS A 1 89 ? 6.488 14.903 -13.943 1.00 51.81 89 HIS A N 1
ATOM 688 C CA . HIS A 1 89 ? 7.701 15.717 -13.766 1.00 51.81 89 HIS A CA 1
ATOM 689 C C . HIS A 1 89 ? 9.018 14.920 -13.743 1.00 51.81 89 HIS A C 1
ATOM 691 O O . HIS A 1 89 ? 10.077 15.525 -13.871 1.00 51.81 89 HIS A O 1
ATOM 697 N N . ASN A 1 90 ? 8.976 13.592 -13.579 1.00 49.75 90 ASN A N 1
ATOM 698 C CA . ASN A 1 90 ? 10.165 12.727 -13.559 1.00 49.75 90 ASN A CA 1
ATOM 699 C C . ASN A 1 90 ? 10.375 11.954 -14.876 1.00 49.75 90 ASN A C 1
ATOM 701 O O . ASN A 1 90 ? 11.265 11.108 -14.950 1.00 49.75 90 ASN A O 1
ATOM 705 N N . ALA A 1 91 ? 9.556 12.207 -15.904 1.00 51.38 91 ALA A N 1
ATOM 706 C CA . ALA A 1 91 ? 9.630 11.531 -17.201 1.00 51.38 91 ALA A CA 1
ATOM 707 C C . ALA A 1 91 ? 10.509 12.259 -18.246 1.00 51.38 91 ALA A C 1
ATOM 709 O O . ALA A 1 91 ? 10.460 11.906 -19.426 1.00 51.38 91 ALA A O 1
ATOM 710 N N . HIS A 1 92 ? 11.304 13.254 -17.832 1.00 40.38 92 HIS A N 1
ATOM 711 C CA . HIS A 1 92 ? 12.163 14.069 -18.700 1.00 40.38 92 HIS A CA 1
ATOM 712 C C . HIS A 1 92 ? 13.649 13.924 -18.375 1.00 40.38 92 HIS A C 1
ATOM 714 O O . HIS A 1 92 ? 14.002 13.977 -17.176 1.00 40.38 92 HIS A O 1
#

Organism: NCBI:txid629263

Secondary structure (DSSP, 8-state):
-TTTT-S--BTTB-----------HHHHHHHHHHHHHHHHHHHHHT-PPPSS-S---HHHHHHHHHHTS-S-TTS-----THHHHHHHTT--